Protein AF-A0A5D4RMD3-F1 (afdb_monomer)

Foldseek 3Di:
DQLLVVLVVVLVVVVVVQLVVQCVVVVDDSVVSVVVVVVVCVVVVHCPVVVVSVVSNVVSVVVRVVVVVVVVVVVVVVVVVPD

Organism: NCBI:txid324767

Sequence (83 aa):
MMVTLSFILVSASLFVLTLLFDLFVFKSTVYEAALNIFYAEIAAGRVIALFVFFLGLGSSLFIDIRLYKNKKAEKAQSKGSGS

Solvent-accessible surface area (backbone atoms only — not comparable to full-atom values): 4653 Å² total; per-residue (Å²): 132,61,57,40,59,54,51,50,51,54,52,51,52,50,50,52,51,51,45,52,49,43,31,70,74,67,72,48,55,74,69,53,33,55,49,46,57,55,46,49,29,59,74,67,73,44,68,52,68,64,51,50,49,52,51,51,50,52,52,28,48,51,51,44,53,51,53,51,53,49,56,54,50,52,59,53,52,69,68,63,77,77,121

pLDDT: mean 74.4, std 10.21, range [40.62, 87.56]

Mean predicted align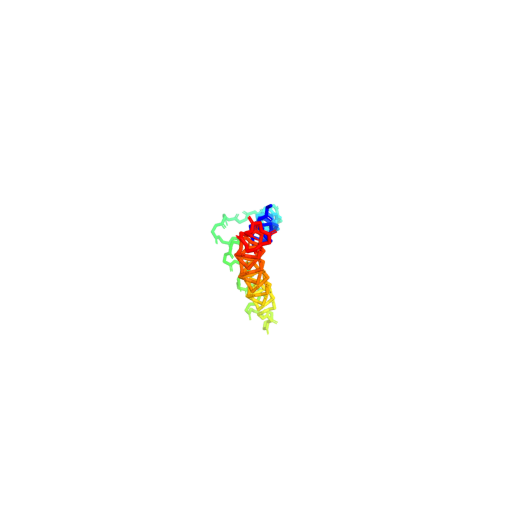ed error: 10.94 Å

Structure (mmCIF, N/CA/C/O backbone):
data_AF-A0A5D4RMD3-F1
#
_entry.id   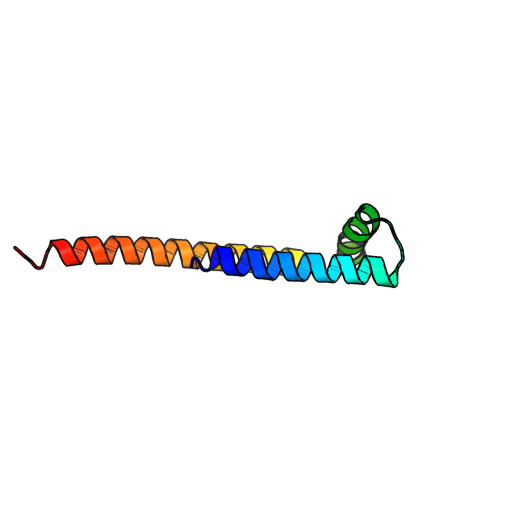AF-A0A5D4RMD3-F1
#
loop_
_atom_site.group_PDB
_atom_site.id
_atom_site.type_symbol
_atom_site.label_atom_id
_atom_site.label_alt_id
_atom_site.label_comp_id
_atom_site.label_asym_id
_atom_site.label_entity_id
_atom_site.label_seq_id
_atom_site.pdbx_PDB_ins_code
_atom_site.Cartn_x
_atom_site.Cartn_y
_atom_site.Cartn_z
_atom_site.occupancy
_atom_site.B_iso_or_equiv
_atom_site.auth_seq_id
_atom_site.auth_comp_id
_atom_site.auth_asym_id
_atom_site.auth_atom_id
_atom_site.pdbx_PDB_model_num
ATOM 1 N N . MET A 1 1 ? -1.133 5.438 20.932 1.00 55.03 1 MET A N 1
ATOM 2 C CA . MET A 1 1 ? -0.922 5.538 19.474 1.00 55.03 1 MET A CA 1
ATOM 3 C C . MET A 1 1 ? -2.021 4.720 18.806 1.00 55.03 1 MET A C 1
ATOM 5 O O . MET A 1 1 ? -2.287 3.632 19.300 1.00 55.03 1 MET A O 1
ATOM 9 N N . MET A 1 2 ? -2.741 5.269 17.824 1.00 74.12 2 MET A N 1
ATOM 10 C CA . MET A 1 2 ? -3.831 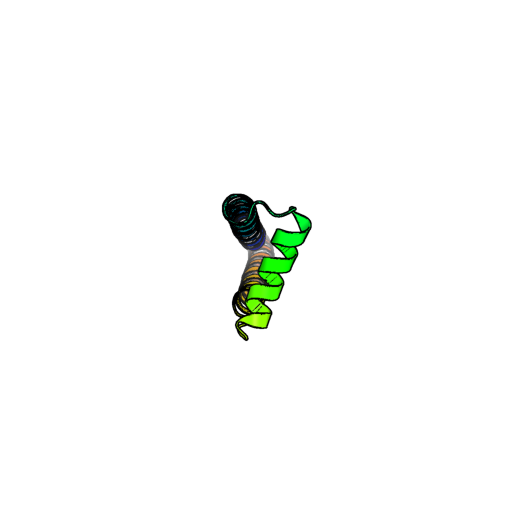4.555 17.133 1.00 74.12 2 MET A CA 1
ATOM 11 C C . MET A 1 2 ? -3.261 3.392 16.317 1.00 74.12 2 MET A C 1
ATOM 13 O O . MET A 1 2 ? -2.206 3.539 15.698 1.00 74.12 2 MET A O 1
ATOM 17 N N . VAL A 1 3 ? -3.942 2.247 16.327 1.00 75.31 3 VAL A N 1
ATOM 18 C CA . VAL A 1 3 ? -3.467 1.022 15.661 1.00 75.31 3 VAL A CA 1
ATOM 19 C C . VAL A 1 3 ? -3.422 1.228 14.146 1.00 75.31 3 VAL A C 1
ATOM 21 O O . VAL A 1 3 ? -2.495 0.758 13.487 1.00 75.31 3 VAL A O 1
ATOM 24 N N . THR A 1 4 ? -4.351 2.019 13.603 1.00 79.50 4 THR A N 1
ATOM 25 C CA . THR A 1 4 ? -4.394 2.358 12.173 1.00 79.50 4 THR A CA 1
ATOM 26 C C . THR A 1 4 ? -3.183 3.184 11.740 1.00 79.50 4 THR A C 1
ATOM 28 O O . THR A 1 4 ? -2.629 2.949 10.671 1.00 79.50 4 THR A O 1
ATOM 31 N N . LEU A 1 5 ? -2.713 4.112 12.582 1.00 78.38 5 LEU A N 1
ATOM 32 C CA . LEU A 1 5 ? -1.533 4.931 12.278 1.00 78.38 5 LEU A CA 1
ATOM 33 C C . LEU A 1 5 ? -0.270 4.075 12.168 1.00 78.38 5 LEU A C 1
ATOM 35 O O . LEU A 1 5 ? 0.503 4.245 11.229 1.00 78.38 5 LEU A O 1
ATOM 39 N N . SER A 1 6 ? -0.086 3.125 13.088 1.00 83.62 6 SER A N 1
ATOM 40 C CA . SER A 1 6 ? 1.031 2.179 13.022 1.00 83.62 6 SER A CA 1
ATOM 41 C C . SER A 1 6 ? 0.942 1.283 11.786 1.00 83.62 6 SER A C 1
ATOM 43 O O . SER A 1 6 ? 1.952 1.064 11.124 1.00 83.62 6 SER A O 1
ATOM 45 N N . PHE A 1 7 ? -0.257 0.803 11.440 1.00 83.19 7 PHE A N 1
ATOM 46 C CA . PHE A 1 7 ? -0.467 -0.017 10.245 1.00 83.19 7 PHE A CA 1
ATOM 47 C C . PHE A 1 7 ? -0.121 0.736 8.952 1.00 83.19 7 PHE A C 1
ATOM 49 O O . PHE A 1 7 ? 0.587 0.200 8.097 1.00 83.19 7 PHE A O 1
ATOM 56 N N . ILE A 1 8 ? -0.561 1.992 8.828 1.00 81.88 8 ILE A N 1
ATOM 57 C CA . ILE A 1 8 ? -0.241 2.852 7.680 1.00 81.88 8 ILE A CA 1
ATOM 58 C C . ILE A 1 8 ? 1.262 3.116 7.613 1.00 81.88 8 ILE A C 1
ATOM 60 O O . ILE A 1 8 ? 1.844 2.999 6.540 1.00 81.88 8 ILE A O 1
ATOM 64 N N . LEU A 1 9 ? 1.897 3.429 8.746 1.00 85.31 9 LEU A N 1
ATOM 65 C CA . LEU A 1 9 ? 3.327 3.725 8.792 1.00 85.31 9 LEU A CA 1
ATOM 66 C C . LEU A 1 9 ? 4.162 2.523 8.334 1.00 85.31 9 LEU A C 1
ATOM 68 O O . LEU A 1 9 ? 5.005 2.667 7.456 1.00 85.31 9 LEU A O 1
ATOM 72 N N . VAL A 1 10 ? 3.887 1.332 8.876 1.00 87.56 10 VAL A N 1
ATOM 73 C CA . VAL A 1 10 ? 4.593 0.097 8.499 1.00 87.56 10 VAL A CA 1
ATOM 74 C C . VAL A 1 10 ? 4.361 -0.233 7.028 1.00 87.56 10 VAL A C 1
ATOM 76 O O . VAL A 1 10 ? 5.315 -0.524 6.311 1.00 87.56 10 VAL A O 1
ATOM 79 N N . SER A 1 11 ? 3.116 -0.141 6.557 1.00 85.12 11 SER A N 1
ATOM 80 C CA . SER A 1 11 ? 2.788 -0.440 5.160 1.00 85.12 11 SER A CA 1
ATOM 81 C C . SER A 1 11 ? 3.453 0.541 4.193 1.00 85.12 11 SER A C 1
ATOM 83 O O . SER A 1 11 ? 3.999 0.124 3.176 1.00 85.12 11 SER A O 1
ATOM 85 N N . ALA A 1 12 ? 3.473 1.834 4.526 1.00 85.25 12 ALA A N 1
ATOM 86 C CA . ALA A 1 12 ? 4.149 2.855 3.734 1.00 85.25 12 ALA A CA 1
ATOM 87 C C . ALA A 1 12 ? 5.670 2.654 3.732 1.00 85.25 12 ALA A C 1
ATOM 89 O O . ALA A 1 12 ? 6.294 2.745 2.679 1.00 85.25 12 ALA A O 1
ATOM 90 N N . SER A 1 13 ? 6.275 2.328 4.880 1.00 87.00 13 SER A N 1
ATOM 91 C CA . SER A 1 13 ? 7.707 2.024 4.959 1.00 87.00 13 SER A CA 1
ATOM 92 C C . SER A 1 13 ? 8.081 0.801 4.126 1.00 87.00 13 SER A C 1
ATOM 94 O O . SER A 1 13 ? 9.072 0.853 3.404 1.00 87.00 13 SER A O 1
ATOM 96 N N . LEU A 1 14 ? 7.286 -0.271 4.181 1.00 86.81 14 LEU A N 1
ATOM 97 C CA . LEU A 1 14 ? 7.502 -1.454 3.349 1.00 86.81 14 LEU A CA 1
ATOM 98 C C . LEU A 1 14 ? 7.365 -1.117 1.863 1.00 86.81 14 LEU A C 1
ATOM 100 O O . LEU A 1 14 ? 8.236 -1.490 1.087 1.00 86.81 14 LEU A O 1
ATOM 104 N N . PHE A 1 15 ? 6.344 -0.348 1.480 1.00 84.75 15 PHE A N 1
ATOM 105 C CA . PHE A 1 15 ? 6.147 0.084 0.096 1.00 84.75 15 PHE A CA 1
ATOM 106 C C . PHE A 1 15 ? 7.325 0.915 -0.430 1.00 84.75 15 PHE A C 1
ATOM 108 O O . PHE A 1 15 ? 7.820 0.660 -1.524 1.00 84.75 15 PHE A O 1
ATOM 115 N N . VAL A 1 16 ? 7.822 1.868 0.365 1.00 86.81 16 VAL A N 1
ATOM 116 C CA . VAL A 1 16 ? 9.003 2.675 0.018 1.00 86.81 16 VAL A CA 1
ATOM 117 C C . VAL A 1 16 ? 10.248 1.802 -0.118 1.00 86.81 16 VAL A C 1
ATOM 119 O O . VAL A 1 16 ? 11.034 2.004 -1.041 1.00 86.81 16 VAL A O 1
ATOM 122 N N . LEU A 1 17 ? 10.427 0.818 0.767 1.00 87.50 17 LEU A N 1
ATOM 123 C CA . LEU A 1 17 ? 11.557 -0.105 0.700 1.00 87.50 17 LEU A CA 1
ATOM 124 C C . LEU A 1 17 ? 11.498 -0.970 -0.565 1.00 87.50 17 LEU A C 1
ATOM 126 O O . LEU A 1 17 ? 12.513 -1.130 -1.236 1.00 87.50 17 LEU A O 1
ATOM 130 N N . THR A 1 18 ? 10.313 -1.474 -0.921 1.00 83.94 18 THR A N 1
ATOM 131 C CA . THR A 1 18 ? 10.083 -2.215 -2.167 1.00 83.94 18 THR A CA 1
ATOM 132 C C . THR A 1 18 ? 10.375 -1.345 -3.384 1.00 83.94 18 THR A C 1
ATOM 134 O O . THR A 1 18 ? 11.081 -1.791 -4.280 1.00 83.94 18 THR A O 1
ATOM 137 N N . LEU A 1 19 ? 9.918 -0.089 -3.387 1.00 83.06 19 LEU A N 1
ATOM 138 C CA . LEU A 1 19 ? 10.211 0.877 -4.448 1.00 83.06 19 LEU A CA 1
ATOM 139 C C . LEU A 1 19 ? 11.712 1.134 -4.599 1.00 83.06 19 LEU A C 1
ATOM 141 O O . LEU A 1 19 ? 12.226 1.122 -5.711 1.00 83.06 19 LEU A O 1
ATOM 145 N N . LEU A 1 20 ? 12.422 1.350 -3.488 1.00 85.88 20 LEU A N 1
ATOM 146 C CA . LEU A 1 20 ? 13.873 1.547 -3.491 1.00 85.88 20 LEU A CA 1
ATOM 147 C C . LEU A 1 20 ? 14.612 0.316 -4.016 1.00 85.88 20 LEU A C 1
ATOM 149 O O . LEU A 1 20 ? 15.576 0.460 -4.765 1.00 85.88 20 LEU A O 1
ATOM 153 N N . PHE A 1 21 ? 14.161 -0.881 -3.640 1.00 84.06 21 PHE A N 1
ATOM 154 C CA . PHE A 1 21 ? 14.742 -2.130 -4.120 1.00 84.06 21 PHE A CA 1
ATOM 155 C C . PHE A 1 21 ? 14.512 -2.309 -5.625 1.00 84.06 21 PHE A C 1
ATOM 157 O O . PHE A 1 21 ? 15.447 -2.647 -6.344 1.00 84.06 21 PHE A O 1
ATOM 164 N N . ASP A 1 22 ? 13.304 -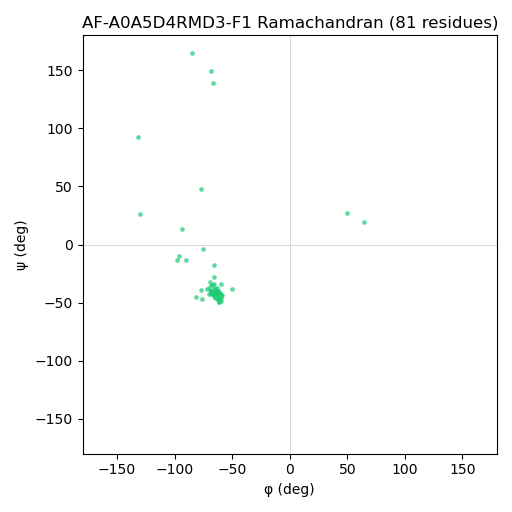2.014 -6.109 1.00 80.31 22 ASP A N 1
ATOM 165 C CA . ASP A 1 22 ? 12.951 -2.086 -7.530 1.00 80.31 22 ASP A CA 1
ATOM 166 C C . ASP A 1 22 ? 13.773 -1.088 -8.367 1.00 80.31 22 ASP A C 1
ATOM 168 O O . ASP A 1 22 ? 14.393 -1.461 -9.362 1.00 80.31 22 ASP A O 1
ATOM 172 N N . LEU A 1 23 ? 13.915 0.153 -7.886 1.00 81.25 23 LEU A N 1
ATOM 173 C CA . LEU A 1 23 ? 14.803 1.165 -8.472 1.00 81.25 23 LEU A CA 1
ATOM 174 C C . LEU A 1 23 ? 16.266 0.716 -8.514 1.00 81.25 23 LEU A C 1
ATOM 176 O O . LEU A 1 23 ? 16.953 0.934 -9.513 1.00 81.25 23 LEU A O 1
ATOM 180 N N . PHE A 1 24 ? 16.759 0.111 -7.433 1.00 82.88 24 PHE A N 1
ATOM 181 C CA . PHE A 1 24 ? 18.144 -0.341 -7.348 1.00 82.88 24 PHE A CA 1
ATOM 182 C C . PHE A 1 24 ? 18.427 -1.517 -8.292 1.00 82.88 24 PHE A C 1
ATOM 184 O O . PHE A 1 24 ? 19.485 -1.557 -8.921 1.00 82.88 24 PHE A O 1
ATOM 191 N N . VAL A 1 25 ? 17.483 -2.455 -8.415 1.00 80.81 25 VAL A N 1
ATOM 192 C CA . VAL A 1 25 ? 17.618 -3.660 -9.243 1.00 80.81 25 VAL A CA 1
ATOM 193 C C . VAL A 1 25 ? 17.442 -3.350 -10.731 1.00 80.81 25 VAL A C 1
ATOM 195 O O . VAL A 1 25 ? 18.263 -3.784 -11.537 1.00 80.81 25 VAL A O 1
ATOM 198 N N . PHE A 1 26 ? 16.412 -2.587 -11.107 1.00 74.50 26 PHE A N 1
ATOM 199 C CA . PHE A 1 26 ? 16.052 -2.364 -12.513 1.00 74.50 26 PHE A CA 1
ATOM 200 C C . PHE A 1 26 ? 16.627 -1.071 -13.113 1.00 74.50 26 PHE A C 1
ATOM 202 O O . PHE A 1 26 ? 16.579 -0.900 -14.328 1.00 74.50 26 PHE A O 1
ATOM 209 N N . LYS A 1 27 ? 17.208 -0.171 -12.298 1.00 69.25 27 LYS A N 1
ATOM 210 C CA . LYS A 1 27 ? 17.685 1.172 -12.708 1.00 69.25 27 LYS A CA 1
ATOM 211 C C . LYS A 1 27 ? 16.642 1.988 -13.494 1.00 69.25 27 LYS A C 1
ATOM 213 O O . LYS A 1 27 ? 17.000 2.846 -14.300 1.00 69.25 27 LYS A O 1
ATOM 218 N N . SER A 1 28 ? 15.363 1.717 -13.260 1.00 63.38 28 SER A N 1
ATOM 219 C CA . SER A 1 28 ? 14.230 2.385 -13.901 1.00 63.38 28 SER A CA 1
ATOM 220 C C . SER A 1 28 ? 13.850 3.676 -13.178 1.00 63.38 28 SER A C 1
ATOM 222 O O . SER A 1 28 ? 14.251 3.923 -12.039 1.00 63.38 28 SER A O 1
ATOM 224 N N . THR A 1 29 ? 13.052 4.520 -13.831 1.00 78.50 29 THR A N 1
ATOM 225 C CA . THR A 1 29 ? 12.557 5.763 -13.218 1.00 78.50 29 THR A CA 1
ATOM 226 C C . THR A 1 29 ? 11.573 5.446 -12.084 1.00 78.50 29 THR A C 1
ATOM 228 O O . THR A 1 29 ? 10.836 4.469 -12.164 1.00 78.50 29 THR A O 1
ATOM 231 N N . VAL A 1 30 ? 11.485 6.291 -11.045 1.00 70.50 30 VAL A N 1
ATOM 232 C CA . VAL A 1 30 ? 10.586 6.086 -9.879 1.00 70.50 30 VAL A CA 1
ATOM 233 C C . VAL A 1 30 ? 9.137 5.785 -10.286 1.00 70.50 30 VAL A C 1
ATOM 235 O O . VAL A 1 30 ? 8.465 4.956 -9.676 1.00 70.50 30 VAL A O 1
ATOM 238 N N . TYR A 1 31 ? 8.661 6.450 -11.338 1.00 71.62 31 TYR A N 1
ATOM 239 C CA . TYR A 1 31 ? 7.320 6.250 -11.879 1.00 71.62 31 TYR A CA 1
ATOM 240 C C . TYR A 1 31 ? 7.139 4.870 -12.527 1.00 71.62 31 TYR A C 1
ATOM 242 O O . TYR A 1 31 ? 6.115 4.218 -12.331 1.00 71.62 31 TYR A O 1
ATOM 250 N N . GLU A 1 32 ? 8.151 4.411 -13.262 1.00 70.81 32 GLU A N 1
ATOM 251 C CA . GLU A 1 32 ? 8.150 3.091 -13.889 1.00 70.81 32 GLU A CA 1
ATOM 252 C C . GLU A 1 32 ? 8.225 1.995 -12.836 1.00 70.81 32 GLU A C 1
ATOM 254 O O . GLU A 1 32 ? 7.456 1.054 -12.927 1.00 70.81 32 GLU A O 1
ATOM 259 N N . ALA A 1 33 ? 9.056 2.151 -11.803 1.00 70.94 33 ALA A N 1
ATOM 260 C CA . ALA A 1 33 ? 9.151 1.198 -10.698 1.00 70.94 33 ALA A CA 1
ATOM 261 C C . ALA A 1 33 ? 7.809 1.040 -9.957 1.00 70.94 33 ALA A C 1
ATOM 263 O O . ALA A 1 33 ? 7.349 -0.070 -9.693 1.00 70.94 33 ALA A O 1
ATOM 264 N N . ALA A 1 34 ? 7.116 2.155 -9.693 1.00 70.56 34 ALA A N 1
ATOM 265 C CA . ALA A 1 34 ? 5.788 2.118 -9.086 1.00 70.56 34 ALA A CA 1
ATOM 266 C C . ALA A 1 34 ? 4.786 1.366 -9.974 1.00 70.56 34 ALA A C 1
ATOM 268 O O . ALA A 1 34 ? 4.105 0.459 -9.498 1.00 70.56 34 ALA A O 1
ATOM 269 N N . LEU A 1 35 ? 4.717 1.701 -11.267 1.00 72.94 35 LEU A N 1
ATOM 270 C CA . LEU A 1 35 ? 3.845 1.004 -12.213 1.00 72.94 35 LEU A CA 1
ATOM 271 C C . LEU A 1 35 ? 4.226 -0.465 -12.373 1.00 72.94 35 LEU A C 1
ATOM 273 O O . LEU A 1 35 ? 3.336 -1.300 -12.469 1.00 72.94 35 LEU A O 1
ATOM 277 N N . ASN A 1 36 ? 5.513 -0.792 -12.371 1.00 72.31 36 ASN A N 1
ATOM 278 C CA . ASN A 1 36 ? 6.007 -2.147 -12.550 1.00 72.31 36 ASN A CA 1
ATOM 279 C C . ASN A 1 36 ? 5.623 -3.038 -11.367 1.00 72.31 36 ASN A C 1
ATOM 281 O O . ASN A 1 36 ? 5.257 -4.183 -11.582 1.00 72.31 36 ASN A O 1
ATOM 285 N N . ILE A 1 37 ? 5.583 -2.507 -10.142 1.00 73.31 37 ILE A N 1
ATOM 286 C CA . ILE A 1 37 ? 5.052 -3.228 -8.974 1.00 73.31 37 ILE A CA 1
ATOM 287 C C . ILE A 1 37 ? 3.560 -3.558 -9.168 1.00 73.31 37 ILE A C 1
ATOM 289 O O . ILE A 1 37 ? 3.147 -4.696 -8.943 1.00 73.31 37 ILE A O 1
ATOM 293 N N . PHE A 1 38 ? 2.753 -2.603 -9.647 1.00 70.00 38 PHE A N 1
ATOM 294 C CA . PHE A 1 38 ? 1.328 -2.840 -9.926 1.00 70.00 38 PHE A CA 1
ATOM 295 C C . PHE A 1 38 ? 1.107 -3.792 -11.111 1.00 70.00 38 PHE A C 1
ATOM 297 O O . PHE A 1 38 ? 0.268 -4.692 -11.044 1.00 70.00 38 PHE A O 1
ATOM 304 N N . TYR A 1 39 ? 1.869 -3.629 -12.193 1.00 70.88 39 TYR A N 1
ATOM 305 C CA . TYR A 1 39 ? 1.813 -4.511 -13.355 1.00 70.88 39 TYR A CA 1
ATOM 306 C C . TYR A 1 39 ? 2.339 -5.904 -13.034 1.00 70.88 39 TYR A C 1
ATOM 308 O O . TYR A 1 39 ? 1.778 -6.861 -13.546 1.00 70.88 39 TYR A O 1
ATOM 316 N N . ALA A 1 40 ? 3.344 -6.051 -12.173 1.00 69.94 40 ALA A N 1
ATOM 317 C CA . ALA A 1 40 ? 3.845 -7.349 -11.738 1.00 69.94 40 ALA A CA 1
ATOM 318 C C . ALA A 1 40 ? 2.762 -8.139 -10.993 1.00 69.94 40 ALA A C 1
ATOM 320 O O . ALA A 1 40 ? 2.610 -9.332 -11.242 1.00 69.94 40 ALA A O 1
ATOM 321 N N . GLU A 1 41 ? 1.952 -7.490 -10.151 1.00 67.19 41 GLU A N 1
ATOM 322 C CA . GLU A 1 41 ? 0.811 -8.153 -9.505 1.00 67.19 41 GLU A CA 1
ATOM 323 C C . GLU A 1 41 ? -0.278 -8.572 -10.501 1.00 67.19 41 GLU A C 1
ATOM 325 O O . GLU A 1 41 ? -0.799 -9.690 -10.429 1.00 67.19 41 GLU A O 1
ATOM 330 N N . ILE A 1 42 ? -0.615 -7.692 -11.449 1.00 66.19 42 ILE A N 1
ATOM 331 C CA . ILE A 1 42 ? -1.654 -7.949 -12.457 1.00 66.19 42 ILE A CA 1
ATOM 332 C C . IL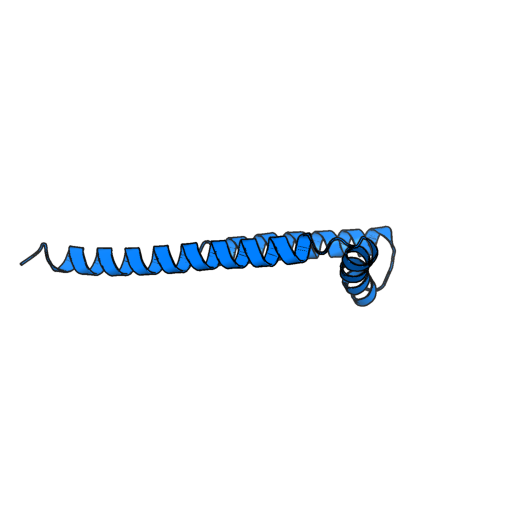E A 1 42 ? -1.188 -9.019 -13.457 1.00 66.19 42 ILE A C 1
ATOM 334 O O . ILE A 1 42 ? -1.945 -9.935 -13.774 1.00 66.19 42 ILE A O 1
ATOM 338 N N . ALA A 1 43 ? 0.067 -8.958 -13.904 1.00 61.03 43 ALA A N 1
ATOM 339 C CA . ALA A 1 43 ? 0.686 -9.916 -14.818 1.00 61.03 43 ALA A CA 1
ATOM 340 C C . ALA A 1 43 ? 0.904 -11.287 -14.160 1.00 61.03 43 ALA A C 1
ATOM 342 O O . ALA A 1 43 ? 0.776 -12.311 -14.826 1.00 61.03 43 ALA A O 1
ATOM 343 N N . ALA A 1 44 ? 1.157 -11.329 -12.847 1.00 64.62 44 ALA A N 1
ATOM 344 C CA . ALA A 1 44 ? 1.181 -12.567 -12.068 1.00 64.62 44 ALA A CA 1
ATOM 345 C C . ALA A 1 44 ? -0.225 -13.134 -11.779 1.00 64.62 44 ALA A C 1
ATOM 347 O O . ALA A 1 44 ? -0.341 -14.207 -11.179 1.00 64.62 44 ALA A O 1
ATOM 348 N N . GLY A 1 45 ? -1.296 -12.427 -12.172 1.00 58.31 45 GLY A N 1
ATOM 349 C CA . GLY A 1 45 ? -2.688 -12.827 -11.952 1.00 58.31 45 GLY A CA 1
ATOM 350 C C . GLY A 1 45 ? -3.084 -12.890 -10.474 1.00 58.31 45 GLY A C 1
ATOM 351 O O . GLY A 1 45 ? -4.046 -13.569 -10.115 1.00 58.31 45 GLY A O 1
ATOM 352 N N . ARG A 1 46 ? -2.323 -12.233 -9.592 1.00 62.69 46 ARG A N 1
ATOM 353 C CA . ARG A 1 46 ? -2.440 -12.348 -8.137 1.00 62.69 46 ARG A CA 1
ATOM 354 C C . ARG A 1 46 ? -2.477 -10.954 -7.527 1.00 62.69 46 ARG A C 1
ATOM 356 O O . ARG A 1 46 ? -1.451 -10.394 -7.172 1.00 62.69 46 ARG A O 1
ATOM 363 N N . VAL A 1 47 ? -3.689 -10.436 -7.342 1.00 68.19 47 VAL A N 1
ATOM 364 C CA . VAL A 1 47 ? -3.981 -9.157 -6.662 1.00 68.19 47 VAL A CA 1
ATOM 365 C C . VAL A 1 47 ? -3.871 -9.328 -5.135 1.00 68.19 47 VAL A C 1
ATOM 367 O O . VAL A 1 47 ? -4.783 -9.006 -4.377 1.00 68.19 47 VAL A O 1
ATOM 370 N N . ILE A 1 48 ? -2.792 -9.957 -4.665 1.00 72.31 48 ILE A N 1
ATOM 371 C CA . ILE A 1 48 ? -2.672 -10.415 -3.276 1.00 72.31 48 ILE A CA 1
ATOM 372 C C . ILE A 1 48 ? -2.254 -9.266 -2.363 1.00 72.31 48 ILE A C 1
ATOM 374 O O . ILE A 1 48 ? -2.864 -9.107 -1.307 1.00 72.31 48 ILE A O 1
ATOM 378 N N . ALA A 1 49 ? -1.269 -8.446 -2.735 1.00 70.75 49 ALA A N 1
ATOM 379 C CA . ALA A 1 49 ? -0.805 -7.359 -1.877 1.00 70.75 49 ALA A CA 1
ATOM 380 C C . ALA A 1 49 ? -1.884 -6.285 -1.731 1.00 70.75 49 ALA A C 1
ATOM 382 O O . ALA A 1 49 ? -2.158 -5.854 -0.613 1.00 70.75 49 ALA A O 1
ATOM 383 N N . LEU A 1 50 ? -2.574 -5.932 -2.820 1.00 73.12 50 LEU A N 1
ATOM 384 C CA . LEU A 1 50 ? -3.725 -5.027 -2.766 1.00 73.12 50 LEU A CA 1
ATOM 385 C C . LEU A 1 50 ? -4.849 -5.573 -1.876 1.00 73.12 50 LEU A C 1
ATOM 387 O O . LEU A 1 50 ? -5.337 -4.863 -0.996 1.00 73.12 50 LEU A O 1
ATOM 391 N N . PHE A 1 51 ? -5.238 -6.839 -2.043 1.00 78.56 51 PHE A N 1
ATOM 392 C CA . PHE A 1 51 ? -6.300 -7.441 -1.233 1.00 78.56 51 PHE A CA 1
ATOM 393 C C . PHE A 1 51 ? -5.937 -7.506 0.259 1.00 78.56 51 PHE A C 1
ATOM 395 O O . PHE A 1 51 ? -6.738 -7.130 1.117 1.00 78.56 51 PHE A O 1
ATOM 402 N N . VAL A 1 52 ? -4.709 -7.924 0.577 1.00 81.62 52 VAL A N 1
ATOM 403 C CA . VAL A 1 52 ? -4.200 -7.984 1.955 1.00 81.62 52 VAL A CA 1
ATOM 404 C C . VAL A 1 52 ? -4.101 -6.586 2.566 1.00 81.62 52 VAL A C 1
ATOM 406 O O . VAL A 1 52 ? -4.453 -6.409 3.732 1.00 81.62 52 VAL A O 1
ATOM 409 N N . PHE A 1 53 ? -3.695 -5.582 1.787 1.00 80.31 53 PHE A N 1
ATOM 410 C CA . PHE A 1 53 ? -3.642 -4.195 2.238 1.00 80.31 53 PHE A CA 1
ATOM 411 C C . PHE A 1 53 ? -5.031 -3.667 2.614 1.00 80.31 53 PHE A C 1
ATOM 413 O O . PHE A 1 53 ? -5.198 -3.116 3.703 1.00 80.31 53 PHE A O 1
ATOM 420 N N . PHE A 1 54 ? -6.049 -3.900 1.777 1.00 83.75 54 PHE A N 1
ATOM 421 C CA . PHE A 1 54 ? -7.427 -3.502 2.085 1.00 83.75 54 PHE A CA 1
ATOM 422 C C . PHE A 1 54 ? -8.003 -4.248 3.294 1.00 83.75 54 PHE A C 1
ATOM 424 O O . PHE A 1 54 ? -8.648 -3.624 4.140 1.00 83.75 54 PHE A O 1
ATOM 431 N N . LEU A 1 55 ? -7.741 -5.551 3.431 1.00 85.69 55 LEU A N 1
ATOM 432 C CA . LEU A 1 55 ? -8.155 -6.311 4.615 1.00 85.69 55 LEU A CA 1
ATOM 433 C C . LEU A 1 55 ? -7.469 -5.816 5.897 1.00 85.69 55 LEU A C 1
ATOM 435 O O . LEU A 1 55 ? -8.126 -5.667 6.930 1.00 85.69 55 LEU A O 1
ATOM 439 N N . GLY A 1 56 ? -6.169 -5.521 5.838 1.00 81.81 56 GLY A N 1
ATOM 440 C CA . GLY A 1 56 ? -5.413 -4.973 6.964 1.00 81.81 56 GLY A CA 1
ATOM 441 C C . GLY A 1 56 ? -5.880 -3.569 7.364 1.00 81.81 56 GLY A C 1
ATOM 442 O O . GLY A 1 56 ? -6.053 -3.286 8.554 1.00 81.81 56 GLY A O 1
ATOM 443 N N . LEU A 1 57 ? -6.193 -2.715 6.383 1.00 84.19 57 LEU A N 1
ATOM 444 C CA . LEU A 1 57 ? -6.806 -1.405 6.621 1.00 84.19 57 LEU A CA 1
ATOM 445 C C . LEU A 1 57 ? -8.184 -1.537 7.277 1.00 84.19 57 LEU A C 1
ATOM 447 O O . LEU A 1 57 ? -8.446 -0.882 8.282 1.00 84.19 57 LEU A O 1
ATOM 451 N N . GLY A 1 58 ? -9.048 -2.411 6.756 1.00 85.06 5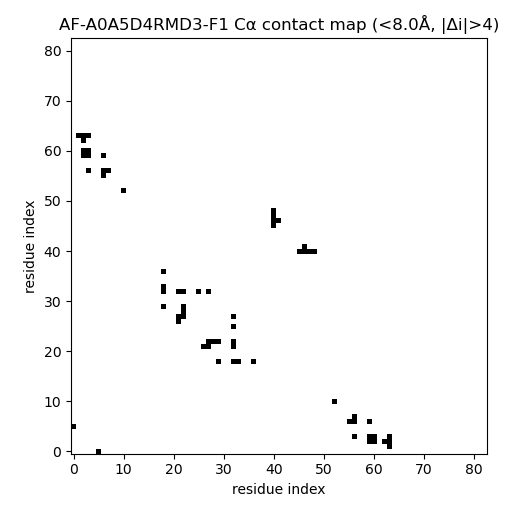8 GLY A N 1
ATOM 452 C CA . GLY A 1 58 ? -10.382 -2.634 7.317 1.00 85.06 58 GLY A CA 1
ATOM 453 C C . GLY A 1 58 ? -10.332 -3.127 8.766 1.00 85.06 58 GLY A C 1
ATOM 454 O O . GLY A 1 58 ? -11.050 -2.614 9.626 1.00 85.06 58 GLY A O 1
ATOM 455 N N . SER A 1 59 ? -9.438 -4.074 9.058 1.00 83.19 59 SER A N 1
ATOM 456 C CA . SER A 1 59 ? -9.241 -4.611 10.408 1.00 83.19 59 SER A CA 1
ATOM 457 C C . SER A 1 59 ? -8.703 -3.556 11.382 1.00 83.19 59 SER A C 1
ATOM 459 O O . SER A 1 59 ? -9.237 -3.393 12.482 1.00 83.19 59 SER A O 1
ATOM 461 N N . SER A 1 60 ? -7.693 -2.781 10.976 1.00 81.06 60 SER A N 1
ATOM 462 C CA . SER A 1 60 ? -7.114 -1.736 11.831 1.00 81.06 60 SER A CA 1
ATOM 463 C C . SER A 1 60 ? -8.108 -0.609 12.135 1.00 81.06 60 SER A C 1
ATOM 465 O O . SER A 1 60 ? -8.246 -0.219 13.298 1.00 81.06 60 SER A O 1
ATOM 467 N N . LEU A 1 61 ? -8.894 -0.182 11.140 1.00 82.56 61 LEU A N 1
ATOM 468 C CA . LEU A 1 61 ? -9.963 0.800 11.319 1.00 82.56 61 LEU A CA 1
ATOM 469 C C . LEU A 1 61 ? -11.044 0.288 12.283 1.00 82.56 61 LEU A C 1
ATOM 471 O O . LEU A 1 61 ? -11.496 1.018 13.168 1.00 82.56 61 LEU A O 1
ATOM 475 N N . PHE A 1 62 ? -11.442 -0.980 12.147 1.00 83.69 62 PHE A N 1
ATOM 476 C CA . PHE A 1 62 ? -12.418 -1.607 13.037 1.00 83.69 62 PHE A CA 1
ATOM 477 C C . PHE A 1 62 ? -11.934 -1.628 14.494 1.00 83.69 62 PHE A C 1
ATOM 479 O O . PHE A 1 62 ? -12.702 -1.325 15.414 1.00 83.69 62 PHE A O 1
ATOM 486 N N . ILE A 1 63 ? -10.651 -1.932 14.714 1.00 83.12 63 ILE A N 1
ATOM 487 C CA . ILE A 1 63 ? -10.026 -1.926 16.041 1.00 83.12 63 ILE A CA 1
ATOM 488 C C . ILE A 1 63 ? -10.020 -0.514 16.634 1.00 83.12 63 ILE A C 1
ATOM 490 O O . ILE A 1 63 ? -10.417 -0.350 17.789 1.00 83.12 63 ILE A O 1
ATOM 494 N N . ASP A 1 64 ? -9.649 0.508 15.861 1.00 79.62 64 ASP A N 1
ATOM 495 C CA . ASP A 1 64 ? -9.640 1.892 16.345 1.00 79.62 64 ASP A CA 1
ATOM 496 C C . ASP A 1 64 ? -11.055 2.407 16.667 1.00 79.62 64 ASP A C 1
ATOM 498 O O . ASP A 1 64 ? -11.251 3.052 17.702 1.00 79.62 64 ASP A O 1
ATOM 502 N N . ILE A 1 65 ? -12.069 2.061 15.861 1.00 79.88 65 ILE A N 1
ATOM 503 C CA . ILE A 1 65 ? -13.478 2.389 16.148 1.00 79.88 65 ILE A CA 1
ATOM 504 C C . ILE A 1 65 ? -13.935 1.718 17.449 1.00 79.88 65 ILE A C 1
ATOM 506 O O . ILE A 1 65 ? -14.574 2.357 18.294 1.00 79.88 65 ILE A O 1
ATOM 510 N N . ARG A 1 66 ? -13.600 0.437 17.650 1.00 79.56 66 ARG A N 1
ATOM 511 C CA . ARG A 1 66 ? -13.927 -0.293 18.884 1.00 79.56 66 ARG A CA 1
ATOM 512 C C . ARG A 1 66 ? -13.233 0.324 20.099 1.00 79.56 66 ARG A C 1
ATOM 514 O O . ARG A 1 66 ? -13.880 0.531 21.126 1.00 79.56 66 ARG A O 1
ATOM 521 N N . LEU A 1 67 ? -11.950 0.665 19.979 1.00 80.19 67 LEU A N 1
ATOM 522 C CA . LEU A 1 67 ? -11.163 1.289 21.044 1.00 80.19 67 LEU A CA 1
ATOM 523 C C . LEU A 1 67 ? -11.733 2.662 21.432 1.00 80.19 67 LEU A C 1
ATOM 525 O O . LEU A 1 67 ? -11.843 2.982 22.618 1.00 80.19 67 LEU A O 1
ATOM 529 N N . TYR A 1 68 ? -12.154 3.453 20.442 1.00 76.94 68 TYR A N 1
ATOM 530 C CA . TYR A 1 68 ? -12.784 4.754 20.655 1.00 76.94 68 TYR A CA 1
ATOM 531 C C . TYR A 1 68 ? -14.129 4.632 21.387 1.00 76.94 68 TYR A C 1
ATOM 533 O O . TYR A 1 68 ? -14.378 5.357 22.354 1.00 76.94 68 TYR A O 1
ATOM 541 N N . LYS A 1 69 ? -14.979 3.674 20.985 1.00 76.69 69 LYS A N 1
ATOM 542 C CA . LYS A 1 69 ? -16.260 3.399 21.661 1.00 76.69 69 LYS A CA 1
ATOM 543 C C . LYS A 1 69 ? -1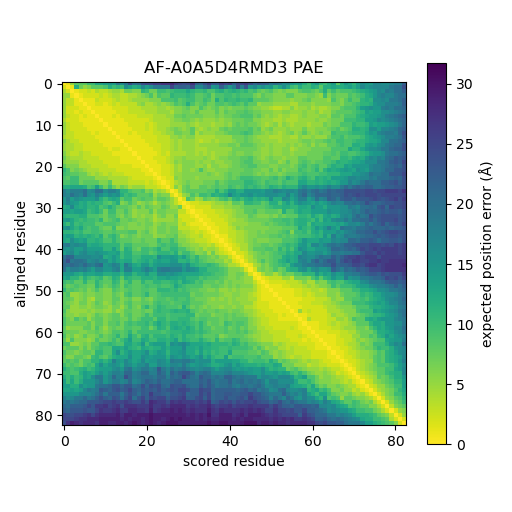6.060 2.955 23.113 1.00 76.69 69 LYS A C 1
ATOM 545 O O . LYS A 1 69 ? -16.763 3.457 23.988 1.00 76.69 69 LYS A O 1
ATOM 550 N N . ASN A 1 70 ? -15.074 2.099 23.383 1.00 75.88 70 ASN A N 1
ATOM 551 C CA . ASN A 1 70 ? -14.761 1.648 24.742 1.00 75.88 70 ASN A CA 1
ATOM 552 C C . ASN A 1 70 ? -14.240 2.787 25.630 1.00 75.88 70 ASN A C 1
ATOM 554 O O . ASN A 1 70 ? -14.735 2.961 26.739 1.00 75.88 70 ASN A O 1
ATOM 558 N N . LYS A 1 71 ? -13.333 3.639 25.128 1.00 73.06 71 LYS A N 1
ATOM 559 C CA . LYS A 1 71 ? -12.872 4.834 25.864 1.00 73.06 71 LYS A CA 1
ATOM 560 C C . LYS A 1 71 ? -14.006 5.808 26.190 1.00 73.06 71 LYS A C 1
ATOM 562 O O . LYS A 1 71 ? -13.967 6.474 27.223 1.00 73.06 71 LYS A O 1
ATOM 56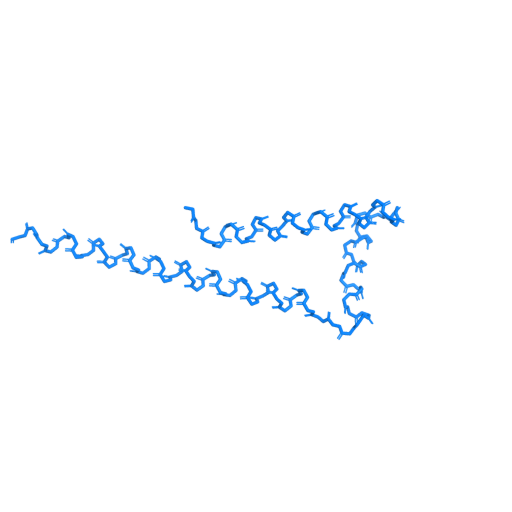7 N N . LYS A 1 72 ? -15.009 5.921 25.312 1.00 68.06 72 LYS A N 1
ATOM 568 C CA . LYS A 1 72 ? -16.185 6.770 25.548 1.00 68.06 72 LYS A CA 1
ATOM 569 C C . LYS A 1 72 ? -17.103 6.183 26.628 1.00 68.06 72 LYS A C 1
ATOM 571 O O . LYS A 1 72 ? -17.615 6.942 27.445 1.00 68.06 72 LYS A O 1
ATOM 576 N N . ALA A 1 73 ? -17.270 4.860 26.658 1.00 67.38 73 ALA A N 1
ATOM 577 C CA . ALA A 1 73 ? -18.041 4.161 27.687 1.00 67.38 73 ALA A CA 1
ATOM 578 C C . ALA A 1 73 ? -17.364 4.215 29.071 1.00 67.38 73 ALA A C 1
ATOM 580 O O . ALA A 1 73 ? -18.031 4.480 30.067 1.00 67.38 73 ALA A O 1
ATOM 581 N N . GLU A 1 74 ? -16.040 4.064 29.127 1.00 66.25 74 GLU A N 1
ATOM 582 C CA . GLU A 1 74 ? -15.254 4.135 30.368 1.00 66.25 74 GLU A CA 1
ATOM 583 C C . GLU A 1 74 ? -15.348 5.525 31.028 1.00 66.25 74 GLU A C 1
ATOM 585 O O . GLU A 1 74 ? -15.595 5.639 32.228 1.00 66.25 74 GLU A O 1
ATOM 590 N N . LYS A 1 75 ? -15.285 6.603 30.229 1.00 62.84 75 LYS A N 1
ATOM 591 C CA . LYS A 1 75 ? -15.506 7.981 30.712 1.00 62.84 75 LYS A CA 1
ATOM 592 C C . LYS A 1 75 ? -16.934 8.247 31.197 1.00 62.84 75 LYS A C 1
ATOM 594 O O . LYS A 1 75 ? -17.133 9.134 32.023 1.00 62.84 75 LYS A O 1
ATOM 599 N N . ALA A 1 76 ? -17.928 7.538 30.663 1.00 60.97 76 ALA A N 1
ATOM 600 C CA . ALA A 1 76 ? -19.315 7.668 31.104 1.00 60.97 76 ALA A CA 1
ATOM 601 C C . ALA A 1 76 ? -19.553 6.930 32.432 1.00 60.97 76 ALA A C 1
ATOM 603 O O . ALA A 1 76 ? -20.227 7.466 33.308 1.00 60.97 76 ALA A O 1
ATOM 604 N N . GLN A 1 77 ? -18.946 5.754 32.621 1.00 59.41 77 GLN A N 1
ATOM 605 C CA . GLN A 1 77 ? -19.024 5.008 33.882 1.00 59.41 77 GLN A CA 1
ATOM 606 C C . GLN A 1 77 ? -18.242 5.680 35.019 1.00 59.41 77 GLN A C 1
ATOM 608 O O . GLN A 1 77 ? -18.748 5.745 36.138 1.00 59.41 77 GLN A O 1
ATOM 613 N N . SER A 1 78 ? -17.072 6.275 34.748 1.00 57.91 78 SER A N 1
ATOM 614 C CA . SER A 1 78 ? -16.303 6.978 35.791 1.00 57.91 78 SER A CA 1
AT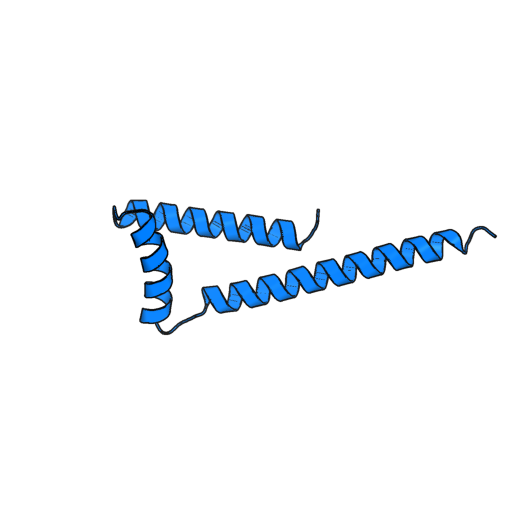OM 615 C C . SER A 1 78 ? -17.011 8.227 36.336 1.00 57.91 78 SER A C 1
ATOM 617 O O . SER A 1 78 ? -16.654 8.710 37.405 1.00 57.91 78 SER A O 1
ATOM 619 N N . LYS A 1 79 ? -18.006 8.764 35.615 1.00 55.06 79 LYS A N 1
ATOM 620 C CA . LYS A 1 79 ? -18.811 9.922 36.035 1.00 55.06 79 LYS A CA 1
ATOM 621 C C . LYS A 1 79 ? -20.068 9.546 36.830 1.00 55.06 79 LYS A C 1
ATOM 623 O O . LYS A 1 79 ? -20.669 10.429 37.425 1.00 55.06 79 LYS A O 1
ATOM 628 N N . GLY A 1 80 ? -20.463 8.269 36.829 1.00 52.66 80 GLY A N 1
ATOM 629 C CA . GLY A 1 80 ? -21.639 7.763 37.549 1.00 52.66 80 GLY A CA 1
ATOM 630 C C . GLY A 1 80 ? -21.331 7.115 38.903 1.00 52.66 80 GLY A C 1
ATOM 631 O O . GLY A 1 80 ? -22.245 6.917 39.689 1.00 52.66 80 GLY A O 1
ATOM 632 N N . SER A 1 81 ? -20.064 6.806 39.198 1.00 51.69 81 SER A N 1
ATOM 633 C CA . SER A 1 81 ? -19.657 6.142 40.451 1.00 51.69 81 SER A CA 1
ATOM 634 C C . SER A 1 81 ? -19.240 7.112 41.571 1.00 51.69 81 SER A C 1
ATOM 636 O O . SER A 1 81 ? -18.619 6.686 42.542 1.00 51.69 81 SER A O 1
ATOM 638 N N . GLY A 1 82 ? -19.529 8.408 41.423 1.00 52.38 82 GLY A N 1
ATOM 639 C CA . GLY A 1 82 ? -19.160 9.458 42.380 1.00 52.38 82 GLY A CA 1
ATOM 640 C C . GLY A 1 82 ? -20.315 10.378 42.778 1.00 52.38 82 GLY A C 1
ATOM 641 O O . GLY A 1 82 ? -20.054 11.534 43.099 1.00 52.38 82 GLY A O 1
ATOM 642 N N . SER A 1 83 ? -21.563 9.900 42.699 1.00 40.62 83 SER A N 1
ATOM 643 C CA . SER A 1 83 ? -22.738 10.609 43.224 1.00 40.62 83 SER A CA 1
ATOM 644 C C . SER A 1 83 ? -23.310 9.912 44.444 1.00 40.62 83 SER A C 1
ATOM 646 O O . SER A 1 83 ? -23.164 8.674 44.534 1.00 40.62 83 SER A O 1
#

Secondary structure (DSSP, 8-state):
--HHHHHHHHHHHHHHHHHHHHHHHH---HHHHHHHHHHHHHHTT--HHHHHHHHHHHHHHHHHHHHHHHHHHHHHHTTTTT-

Radius of gyration: 19.99 Å; Cα contacts (8 Å, |Δi|>4): 33; chains: 1; bounding box: 41×23×58 Å